Protein AF-H0I0G7-F1 (afdb_monomer_lite)

pLDDT: mean 84.74, std 13.71, range [46.34, 97.56]

Foldseek 3Di:
DPQDPVRHDPDDQPPDPVSVVVVVVVVVVPPFDAQEELVVVLVVVVVVCVVVVVDDPVCVVVVVVLSLLVSVQVLLVLQQDWDDDPPPWIWRWHWDADQQFGIFIWTWGWDDDPPDDTDIDIGTHYGDGDGNPQAADPQAVVPPDCNPFRWHQDPSSHIYTD

Secondary structure (DSSP, 8-state):
-PBPTTS-BPPP---SHHHHHHHHHHHHHS----SEEHHHHHHHHHHHHHHTTSS-GGGHHHHHHTHHHHHHHHHHHHTT-EEEETTTEEEEEEEEEETTTEEEEEEEEEEE-TTS-EEEEEEEEEEE-S-HHHHB-HHHHHH---TT--EEE-TTSSEEE-

Structure (mmCIF, N/CA/C/O backbone):
data_AF-H0I0G7-F1
#
_entry.id   AF-H0I0G7-F1
#
loop_
_atom_site.group_PDB
_atom_site.id
_atom_site.type_symbol
_atom_site.label_atom_id
_atom_site.label_alt_id
_atom_site.label_comp_id
_atom_site.label_asym_id
_atom_site.label_entity_id
_atom_site.label_seq_id
_atom_site.pdbx_PDB_ins_code
_atom_site.Cartn_x
_atom_site.Cartn_y
_atom_site.Cartn_z
_atom_site.occupancy
_atom_site.B_iso_or_equiv
_atom_site.auth_seq_id
_atom_site.auth_comp_id
_atom_site.auth_asym_id
_atom_site.auth_atom_id
_atom_site.pdbx_PDB_model_num
ATOM 1 N N . MET A 1 1 ? 9.176 -23.098 -31.155 1.00 55.53 1 MET A N 1
ATOM 2 C CA . MET A 1 1 ? 8.804 -23.020 -29.728 1.00 55.53 1 MET A CA 1
ATOM 3 C C . MET A 1 1 ? 9.428 -24.201 -29.016 1.00 55.53 1 MET A C 1
ATOM 5 O O . MET A 1 1 ? 9.084 -25.333 -29.332 1.00 55.53 1 MET A O 1
ATOM 9 N N . SER A 1 2 ? 10.386 -23.958 -28.130 1.00 67.94 2 SER A N 1
ATOM 10 C CA . SER A 1 2 ? 10.925 -24.985 -27.234 1.00 67.94 2 SER A CA 1
ATOM 11 C C . SER A 1 2 ? 10.094 -25.018 -25.954 1.00 67.94 2 SER A C 1
ATOM 13 O O . SER A 1 2 ? 9.568 -23.995 -25.519 1.00 67.94 2 SER A O 1
ATOM 15 N N . ARG A 1 3 ? 9.921 -26.201 -25.368 1.00 65.62 3 ARG A N 1
ATOM 16 C CA . ARG A 1 3 ? 9.237 -26.358 -24.083 1.00 65.62 3 ARG A CA 1
ATOM 17 C C . ARG A 1 3 ? 10.289 -26.333 -22.978 1.00 65.62 3 ARG A C 1
ATOM 19 O O . ARG A 1 3 ? 11.279 -27.056 -23.061 1.00 65.62 3 ARG A O 1
ATOM 26 N N . ASN A 1 4 ? 10.089 -25.479 -21.987 1.00 62.97 4 ASN A N 1
ATOM 27 C CA . ASN A 1 4 ? 10.939 -25.372 -20.812 1.00 62.97 4 ASN A CA 1
ATOM 28 C C . ASN A 1 4 ? 10.705 -26.571 -19.876 1.00 62.97 4 ASN A C 1
ATOM 30 O O . ASN A 1 4 ? 9.687 -27.264 -19.964 1.00 62.97 4 ASN A O 1
ATOM 34 N N . GLN A 1 5 ? 11.649 -26.818 -18.963 1.00 63.78 5 GLN A N 1
ATOM 35 C CA . GLN A 1 5 ? 11.576 -27.936 -18.007 1.00 63.78 5 GLN A CA 1
ATOM 36 C C . GLN A 1 5 ? 10.422 -27.807 -17.000 1.00 63.78 5 GLN A C 1
ATOM 38 O O . GLN A 1 5 ? 9.945 -28.812 -16.486 1.00 63.78 5 GLN A O 1
ATOM 43 N N . ASP A 1 6 ? 9.946 -26.589 -16.750 1.00 66.38 6 ASP A N 1
ATOM 44 C CA . ASP A 1 6 ? 8.787 -26.294 -15.898 1.00 66.38 6 ASP A CA 1
ATOM 45 C C . ASP A 1 6 ? 7.438 -26.450 -16.630 1.00 66.38 6 ASP A C 1
ATOM 47 O O . ASP A 1 6 ? 6.381 -26.163 -16.073 1.00 66.38 6 ASP A O 1
ATOM 51 N N . GLY A 1 7 ? 7.457 -26.909 -17.886 1.00 63.91 7 GLY A N 1
ATOM 52 C CA . GLY A 1 7 ? 6.266 -27.105 -18.705 1.00 63.91 7 GLY A CA 1
ATOM 53 C C . GLY A 1 7 ? 5.777 -25.849 -19.427 1.00 63.91 7 GLY A C 1
ATOM 54 O O . GLY A 1 7 ? 4.858 -25.978 -20.240 1.00 63.91 7 GLY A O 1
ATOM 55 N N . THR A 1 8 ? 6.398 -24.687 -19.195 1.00 66.62 8 THR A N 1
ATOM 56 C CA . THR A 1 8 ? 6.148 -23.457 -19.962 1.00 66.62 8 THR A CA 1
ATOM 57 C C . THR A 1 8 ? 6.797 -23.533 -21.348 1.00 66.62 8 THR A C 1
ATOM 59 O O . THR A 1 8 ? 7.538 -24.469 -21.655 1.00 66.62 8 THR A O 1
ATOM 62 N N . TYR A 1 9 ? 6.513 -22.573 -22.227 1.00 64.94 9 TYR A N 1
ATOM 63 C CA . TYR A 1 9 ? 7.140 -22.493 -23.547 1.00 64.94 9 TYR A CA 1
ATOM 64 C C . TYR A 1 9 ? 8.082 -21.299 -23.590 1.00 64.94 9 TYR A C 1
ATOM 66 O O . TYR A 1 9 ? 7.736 -20.208 -23.145 1.00 64.94 9 TYR A O 1
ATOM 74 N N . THR A 1 10 ? 9.271 -21.493 -24.153 1.00 60.19 10 THR A N 1
ATOM 75 C CA . THR A 1 10 ? 10.135 -20.373 -24.511 1.00 60.19 10 THR A CA 1
ATOM 76 C C . THR A 1 10 ? 9.446 -19.609 -25.635 1.00 60.19 10 THR A C 1
ATOM 78 O O . THR A 1 10 ? 9.215 -20.161 -26.719 1.00 60.19 10 THR A O 1
ATOM 81 N N . LEU A 1 11 ? 9.097 -18.348 -25.359 1.00 58.00 11 LEU A N 1
ATOM 82 C CA . LEU A 1 11 ? 8.753 -17.383 -26.399 1.00 58.00 11 LEU A CA 1
ATOM 83 C C . LEU A 1 11 ? 9.898 -17.408 -27.416 1.00 58.00 11 LEU A C 1
ATOM 85 O O . LEU A 1 11 ? 11.070 -17.308 -27.048 1.00 58.00 11 LEU A O 1
ATOM 89 N N . GLY A 1 12 ? 9.566 -17.657 -28.686 1.00 59.50 12 GLY A N 1
ATOM 90 C CA . GLY A 1 12 ? 10.549 -17.495 -29.753 1.00 59.50 12 GLY A CA 1
ATOM 91 C C . GLY A 1 12 ? 11.061 -16.059 -29.717 1.00 59.50 12 GLY A C 1
ATOM 92 O O . GLY A 1 12 ? 10.311 -15.170 -29.322 1.00 59.50 12 GLY A O 1
ATOM 93 N N . SER A 1 13 ? 12.321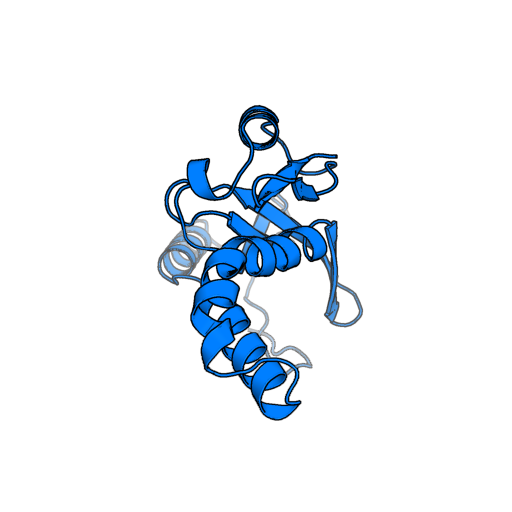 -15.836 -30.095 1.00 59.59 13 SER A N 1
ATOM 94 C CA . SER A 1 13 ? 12.865 -14.481 -30.231 1.00 59.59 13 SER A CA 1
ATOM 95 C C . SER A 1 13 ? 11.861 -13.616 -30.994 1.00 59.59 13 SER A C 1
ATOM 97 O O . SER A 1 13 ? 11.530 -13.975 -32.129 1.00 59.59 13 SER A O 1
ATOM 99 N N . PHE A 1 14 ? 11.361 -12.540 -30.375 1.00 58.19 14 PHE A N 1
ATOM 100 C CA . PHE A 1 14 ? 10.529 -11.544 -31.044 1.00 58.19 14 PHE A CA 1
ATOM 101 C C . PHE A 1 14 ? 11.337 -11.031 -32.236 1.00 58.19 14 PHE A C 1
ATOM 103 O O . PHE A 1 14 ? 12.342 -10.345 -32.087 1.00 58.19 14 PHE A O 1
ATOM 110 N N . SER A 1 15 ? 11.011 -11.532 -33.425 1.00 57.75 15 SER A N 1
ATOM 111 C CA . SER A 1 15 ? 11.870 -11.353 -34.601 1.00 57.75 15 SER A CA 1
ATOM 112 C C . SER A 1 15 ? 11.521 -10.090 -35.381 1.00 57.75 15 SER A C 1
ATOM 114 O O . SER A 1 15 ? 12.268 -9.695 -36.274 1.00 57.75 15 SER A O 1
ATOM 116 N N . SER A 1 16 ? 10.399 -9.446 -35.043 1.00 66.44 16 SER A N 1
ATOM 117 C CA . SER A 1 16 ? 9.925 -8.232 -35.692 1.00 66.44 16 SER A CA 1
ATOM 118 C C . SER A 1 16 ? 9.417 -7.210 -34.671 1.00 66.44 16 SER A C 1
ATOM 120 O O . SER A 1 16 ? 8.756 -7.573 -33.702 1.00 66.44 16 SER A O 1
ATOM 122 N N . GLU A 1 17 ? 9.645 -5.918 -34.936 1.00 70.69 17 GLU A N 1
ATOM 123 C CA . GLU A 1 17 ? 9.074 -4.786 -34.168 1.00 70.69 17 GLU A CA 1
ATOM 124 C C . GLU A 1 17 ? 7.531 -4.858 -34.084 1.00 70.69 17 GLU A C 1
ATOM 126 O O . GLU A 1 17 ? 6.884 -4.299 -33.196 1.00 70.69 17 GLU A O 1
ATOM 131 N N . LYS A 1 18 ? 6.911 -5.593 -35.014 1.00 74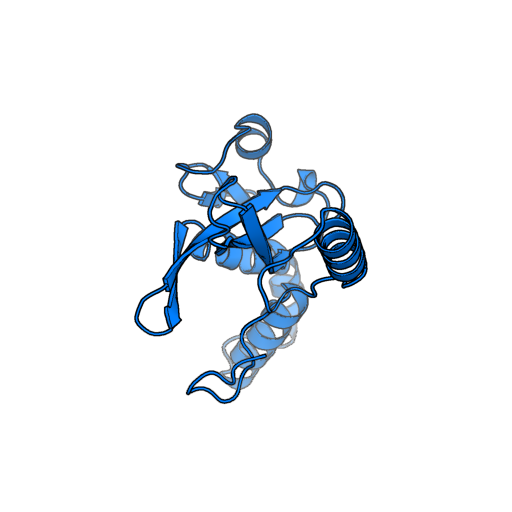.75 18 LYS A N 1
ATOM 132 C CA . LYS A 1 18 ? 5.476 -5.865 -35.023 1.00 74.75 18 LYS A CA 1
ATOM 133 C C . LYS A 1 18 ? 5.059 -6.842 -33.917 1.00 74.75 18 LYS A C 1
ATOM 135 O O . LYS A 1 18 ? 3.983 -6.676 -33.357 1.00 74.75 18 LYS A O 1
ATOM 140 N N . ASP A 1 19 ? 5.888 -7.827 -33.587 1.00 69.31 19 ASP A N 1
ATOM 141 C CA . ASP A 1 19 ? 5.592 -8.775 -32.509 1.00 69.31 19 ASP A CA 1
ATOM 142 C C . ASP A 1 19 ? 5.749 -8.111 -31.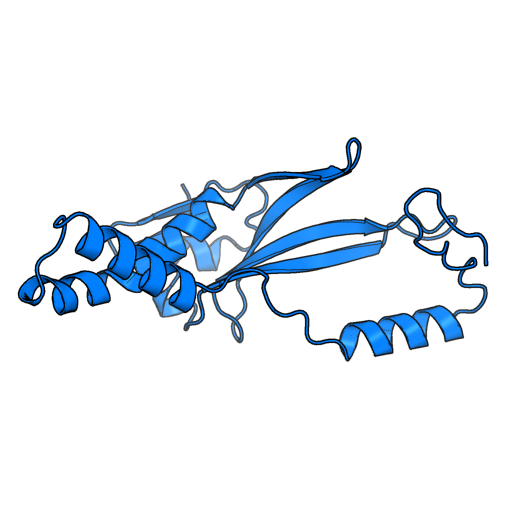135 1.00 69.31 19 ASP A C 1
ATOM 144 O O . ASP A 1 19 ? 4.896 -8.312 -30.275 1.00 69.31 19 ASP A O 1
ATOM 148 N N . GLU A 1 20 ? 6.771 -7.261 -30.962 1.00 68.81 20 GLU A N 1
ATOM 149 C CA . GLU A 1 20 ? 6.945 -6.429 -29.759 1.00 68.81 20 GLU A CA 1
ATOM 150 C C . GLU A 1 20 ? 5.734 -5.512 -29.546 1.00 68.81 20 GLU A C 1
ATOM 152 O O . GLU A 1 20 ? 5.125 -5.538 -28.483 1.00 68.81 20 GLU A O 1
ATOM 157 N N . SER A 1 21 ? 5.301 -4.776 -30.577 1.00 70.19 21 SER A N 1
ATOM 158 C CA . SER A 1 21 ? 4.141 -3.875 -30.460 1.00 70.19 21 SER A CA 1
ATOM 159 C C . SER A 1 21 ? 2.814 -4.598 -30.206 1.00 70.19 21 SER A C 1
ATOM 161 O O . SER A 1 21 ? 1.959 -4.077 -29.489 1.00 70.19 21 SER A O 1
ATOM 163 N N . ILE A 1 22 ? 2.624 -5.806 -30.750 1.00 75.81 22 ILE A N 1
ATOM 164 C CA . ILE A 1 22 ? 1.463 -6.645 -30.420 1.00 75.81 22 ILE A CA 1
ATOM 165 C C . ILE A 1 22 ? 1.551 -7.125 -28.972 1.00 75.81 22 ILE A C 1
ATOM 167 O O . ILE A 1 22 ? 0.532 -7.144 -28.285 1.00 75.81 22 ILE A O 1
ATOM 171 N N . PHE A 1 23 ? 2.734 -7.512 -28.498 1.00 69.88 23 PHE A N 1
ATOM 172 C CA . PHE A 1 23 ? 2.917 -7.961 -27.123 1.00 69.88 23 PHE A CA 1
ATOM 173 C C . PHE A 1 23 ? 2.698 -6.813 -26.135 1.00 69.88 23 PHE A C 1
ATOM 175 O O . PHE A 1 23 ? 1.908 -6.975 -25.212 1.00 69.88 23 PHE A O 1
ATOM 182 N N . ASP A 1 24 ? 3.270 -5.635 -26.389 1.00 67.00 24 ASP A N 1
ATOM 183 C CA . ASP A 1 24 ? 3.016 -4.412 -25.624 1.00 67.00 24 ASP A CA 1
ATOM 184 C C . ASP A 1 24 ? 1.527 -4.064 -25.614 1.00 67.00 24 ASP A C 1
ATOM 186 O O . ASP A 1 24 ? 0.966 -3.771 -24.559 1.00 67.00 24 ASP A O 1
ATOM 190 N N . TYR A 1 25 ? 0.850 -4.164 -26.764 1.00 72.12 25 TYR A N 1
ATOM 191 C CA . TYR A 1 25 ? -0.593 -3.956 -26.837 1.00 72.12 25 TYR A CA 1
ATOM 192 C C . TYR A 1 25 ? -1.359 -4.975 -25.988 1.00 72.12 25 TYR A C 1
ATOM 194 O O . TYR A 1 25 ? -2.191 -4.582 -25.174 1.00 72.12 25 TYR A O 1
ATOM 202 N N . LEU A 1 26 ? -1.068 -6.271 -26.125 1.00 70.44 26 LEU A N 1
ATOM 203 C CA . LEU A 1 26 ? -1.728 -7.326 -25.355 1.00 70.44 26 LEU A CA 1
ATOM 204 C C . LEU A 1 26 ? -1.501 -7.142 -23.856 1.00 70.44 26 LEU A C 1
ATOM 206 O O . LEU A 1 26 ? -2.450 -7.232 -23.088 1.00 70.44 26 LEU A O 1
ATOM 210 N N . VAL A 1 27 ? -0.275 -6.837 -23.444 1.00 66.19 27 VAL A N 1
ATOM 211 C CA . VAL A 1 27 ? 0.097 -6.600 -22.044 1.00 66.19 27 VAL A CA 1
ATOM 212 C C . VAL A 1 27 ? -0.564 -5.339 -21.511 1.00 66.19 27 VAL A C 1
ATOM 214 O O . VAL A 1 27 ? -1.064 -5.361 -20.396 1.00 66.19 27 VAL A O 1
ATOM 217 N N . SER A 1 28 ? -0.643 -4.273 -22.310 1.00 60.78 28 SER A N 1
ATOM 218 C CA . SER A 1 28 ? -1.377 -3.056 -21.943 1.00 60.78 28 SER A CA 1
ATOM 219 C C . SER A 1 28 ? -2.893 -3.279 -21.863 1.00 60.78 28 SER A C 1
ATOM 221 O O . SER A 1 28 ? -3.581 -2.589 -21.114 1.00 60.78 28 SER A O 1
ATOM 223 N N . ALA A 1 29 ? -3.416 -4.251 -22.618 1.00 62.56 29 ALA A N 1
ATOM 224 C CA . ALA A 1 29 ? -4.820 -4.648 -22.596 1.00 62.56 29 ALA A CA 1
ATOM 225 C C . ALA A 1 29 ? -5.138 -5.622 -21.448 1.00 62.56 29 ALA A C 1
ATOM 227 O O . ALA A 1 29 ? -6.285 -5.691 -20.997 1.00 62.56 29 ALA A O 1
ATOM 228 N N . PHE A 1 30 ? -4.145 -6.363 -20.946 1.00 64.38 30 PHE A N 1
ATOM 229 C CA . PHE A 1 30 ? -4.260 -7.066 -19.678 1.00 64.38 30 PHE A CA 1
ATOM 230 C C . PHE A 1 30 ? -4.223 -6.032 -18.561 1.00 64.38 30 PHE A C 1
ATOM 232 O O . PHE A 1 30 ? -3.211 -5.389 -18.340 1.00 64.38 30 PHE A O 1
ATOM 239 N N . ILE A 1 31 ? -5.325 -5.882 -17.830 1.00 59.84 31 ILE A N 1
ATOM 240 C CA . ILE A 1 31 ? -5.337 -5.093 -16.598 1.00 59.84 31 ILE A CA 1
ATOM 241 C C . ILE A 1 31 ? -4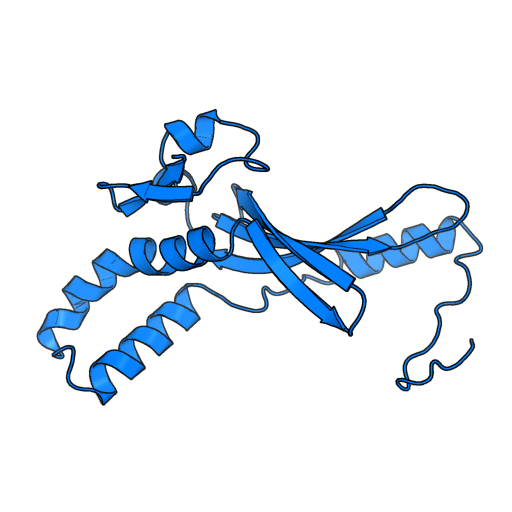.708 -5.984 -15.523 1.00 59.84 31 ILE A C 1
ATOM 243 O O . ILE A 1 31 ? -5.379 -6.926 -15.076 1.00 59.84 31 ILE A O 1
ATOM 247 N N . PRO A 1 32 ? -3.438 -5.771 -15.125 1.00 65.25 32 PRO A N 1
ATOM 248 C CA . PRO A 1 32 ? -2.867 -6.555 -14.051 1.00 65.25 32 PRO A CA 1
ATOM 249 C C . PRO A 1 32 ? -3.663 -6.244 -12.784 1.00 65.25 32 PRO A C 1
ATOM 251 O O . PRO A 1 32 ? -3.700 -5.113 -12.308 1.00 65.25 32 PRO A O 1
ATOM 254 N N . ARG A 1 33 ? -4.355 -7.250 -12.250 1.00 75.25 33 ARG A N 1
ATOM 255 C CA . ARG A 1 33 ? -4.975 -7.127 -10.933 1.00 75.25 33 ARG A CA 1
ATOM 256 C C . ARG A 1 33 ? -3.887 -7.296 -9.889 1.00 75.25 33 ARG A C 1
ATOM 258 O O . ARG A 1 33 ? -3.121 -8.257 -9.965 1.00 75.25 33 ARG A O 1
ATOM 265 N N . SER A 1 34 ? -3.852 -6.393 -8.918 1.00 81.56 34 SER A N 1
ATOM 266 C CA . SER A 1 34 ? -3.004 -6.536 -7.740 1.00 81.56 34 SER A CA 1
ATOM 267 C C . SER A 1 34 ? -3.220 -7.910 -7.109 1.00 81.56 34 SER A C 1
ATOM 269 O O . SER A 1 34 ? -4.359 -8.364 -6.974 1.00 81.56 34 SER A O 1
ATOM 271 N N . ALA A 1 35 ? -2.131 -8.577 -6.726 1.00 83.06 35 ALA A N 1
ATOM 272 C CA . ALA A 1 35 ? -2.219 -9.876 -6.057 1.00 83.06 35 ALA A CA 1
ATOM 273 C C . ALA A 1 35 ? -2.969 -9.773 -4.717 1.00 83.06 35 ALA A C 1
ATOM 275 O O . ALA A 1 35 ? -3.681 -10.698 -4.326 1.00 83.06 35 ALA A O 1
ATOM 276 N N . PHE A 1 36 ? -2.824 -8.631 -4.045 1.00 89.75 36 PHE A N 1
ATOM 277 C CA . PHE A 1 36 ? -3.464 -8.310 -2.781 1.00 89.75 36 PHE A CA 1
ATOM 278 C C . PHE A 1 36 ? -4.092 -6.917 -2.829 1.00 89.75 36 PHE A C 1
ATOM 280 O O . PHE A 1 36 ? -3.618 -6.018 -3.525 1.00 89.75 36 PHE A O 1
ATOM 287 N N . ASP A 1 37 ? -5.142 -6.737 -2.042 1.00 92.44 37 ASP A N 1
A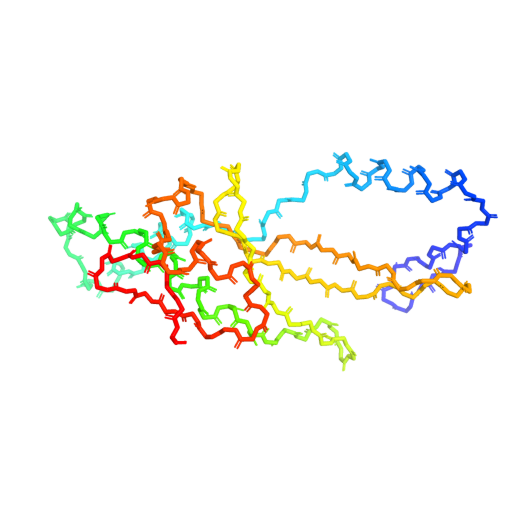TOM 288 C CA . ASP A 1 37 ? -5.894 -5.494 -1.941 1.00 92.44 37 ASP A CA 1
ATOM 289 C C . ASP A 1 37 ? -6.079 -5.112 -0.466 1.00 92.44 37 ASP A C 1
ATOM 291 O O . ASP A 1 37 ? -6.270 -5.982 0.393 1.00 92.44 37 ASP A O 1
ATOM 295 N N . GLY A 1 38 ? -5.973 -3.814 -0.170 1.00 94.00 38 GLY A N 1
ATOM 296 C CA . GLY A 1 38 ? -6.050 -3.287 1.188 1.00 94.00 38 GLY A CA 1
ATOM 297 C C . GLY A 1 38 ? -7.398 -3.530 1.867 1.00 94.00 38 GLY A C 1
ATOM 298 O O . GLY A 1 38 ? -7.417 -3.842 3.060 1.00 94.00 38 GLY A O 1
ATOM 299 N N . ASP A 1 39 ? -8.517 -3.461 1.136 1.00 94.00 39 ASP A N 1
ATOM 300 C CA . ASP A 1 39 ? -9.831 -3.778 1.706 1.00 94.00 39 ASP A CA 1
ATOM 301 C C . ASP A 1 39 ? -9.894 -5.229 2.129 1.00 94.00 39 ASP A C 1
ATOM 303 O O . ASP A 1 39 ? -10.239 -5.534 3.275 1.00 94.00 39 ASP A O 1
ATOM 307 N N . LYS A 1 40 ? -9.486 -6.124 1.226 1.00 94.69 40 LYS A N 1
ATOM 308 C CA . LYS A 1 40 ? -9.531 -7.552 1.515 1.00 94.69 40 LYS A CA 1
ATOM 309 C C . LYS A 1 40 ? -8.642 -7.918 2.706 1.00 94.69 40 LYS A C 1
ATOM 311 O O . LYS A 1 40 ? -9.054 -8.689 3.573 1.00 94.69 40 LYS A O 1
ATOM 316 N N . LEU A 1 41 ? -7.451 -7.324 2.783 1.00 95.44 41 LEU A N 1
ATOM 317 C CA . LEU A 1 41 ? -6.541 -7.509 3.911 1.00 95.44 41 LEU A CA 1
ATOM 318 C C . LEU A 1 41 ? -7.162 -7.031 5.228 1.00 95.44 41 LEU A C 1
ATOM 320 O O . LEU A 1 41 ? -7.073 -7.731 6.237 1.00 95.44 41 LEU A O 1
ATOM 324 N N . PHE A 1 42 ? -7.799 -5.858 5.237 1.00 96.69 42 PHE A N 1
ATOM 325 C CA . PHE A 1 42 ? -8.438 -5.323 6.437 1.00 96.69 42 PHE A CA 1
ATOM 326 C C . PHE A 1 42 ? -9.634 -6.176 6.886 1.00 96.69 42 PHE A C 1
ATOM 328 O O . PHE A 1 42 ? -9.801 -6.425 8.083 1.00 96.69 42 PHE A O 1
ATOM 335 N N . GLU A 1 43 ? -10.444 -6.666 5.947 1.00 95.88 43 GLU A N 1
ATOM 336 C CA . GLU A 1 43 ? -11.528 -7.608 6.237 1.00 95.88 43 GLU A CA 1
ATOM 337 C C . GLU A 1 43 ? -11.002 -8.881 6.906 1.00 95.88 43 GLU A C 1
ATOM 339 O O . GLU A 1 43 ? -11.500 -9.274 7.967 1.00 95.88 43 GLU A O 1
ATOM 344 N N . ASP A 1 44 ? -9.969 -9.496 6.327 1.00 96.06 44 ASP A N 1
ATOM 345 C CA . ASP A 1 44 ? -9.366 -10.721 6.852 1.00 96.06 44 ASP A CA 1
ATOM 346 C C . ASP A 1 44 ? -8.730 -10.476 8.230 1.00 96.06 44 ASP A C 1
ATOM 348 O O . ASP A 1 44 ? -8.906 -11.275 9.155 1.00 96.06 44 ASP A O 1
ATOM 352 N N . PHE A 1 45 ? -8.083 -9.323 8.420 1.00 96.00 45 PHE A N 1
ATOM 353 C CA . PHE A 1 45 ? -7.568 -8.889 9.717 1.00 96.00 45 PHE A CA 1
ATOM 354 C C . PHE A 1 45 ? -8.682 -8.789 10.771 1.00 96.00 45 PHE A C 1
ATOM 356 O O . PHE A 1 45 ? -8.558 -9.339 11.869 1.00 96.00 45 PHE A O 1
ATOM 363 N N . CYS A 1 46 ? -9.815 -8.170 10.428 1.00 96.12 46 CYS A N 1
ATOM 364 C CA . CYS A 1 46 ? -10.973 -8.075 11.317 1.00 96.12 46 CYS A CA 1
ATOM 365 C C . CYS A 1 46 ? -11.551 -9.452 11.672 1.00 96.12 46 CYS A C 1
ATOM 367 O O . CYS A 1 46 ? -11.938 -9.683 12.821 1.00 96.12 46 CYS A O 1
ATOM 369 N N . VAL A 1 47 ? -11.624 -10.373 10.704 1.00 95.75 47 VAL A N 1
ATOM 370 C CA . VAL A 1 47 ? -12.078 -11.754 10.933 1.00 95.75 47 VAL A CA 1
ATOM 371 C C . VAL A 1 47 ? -11.158 -12.460 11.926 1.00 95.75 47 VAL A C 1
ATOM 373 O O . VAL A 1 47 ? -11.644 -13.067 12.885 1.00 95.75 47 VAL A O 1
ATOM 376 N N . VAL A 1 48 ? -9.839 -12.331 11.758 1.00 96.81 48 VAL A N 1
ATOM 377 C CA . VAL A 1 48 ? -8.855 -12.929 12.669 1.00 96.81 48 VAL A CA 1
ATOM 378 C C . VAL A 1 48 ? -8.995 -12.360 14.081 1.00 96.81 48 VAL A C 1
ATOM 380 O O . VAL A 1 48 ? -9.094 -13.142 15.030 1.00 96.81 48 VAL A O 1
ATOM 383 N N . LEU A 1 49 ? -9.076 -11.035 14.243 1.00 96.75 49 LEU A N 1
ATOM 384 C CA . LEU A 1 49 ? -9.240 -10.412 15.562 1.00 96.75 49 LEU A CA 1
ATOM 385 C C . LEU A 1 49 ? -10.515 -10.883 16.273 1.00 96.75 49 LEU A C 1
ATOM 387 O O . LEU A 1 49 ? -10.467 -11.224 17.456 1.00 96.75 49 LEU A O 1
ATOM 391 N N . LYS A 1 50 ? -11.640 -10.970 15.549 1.00 95.06 50 LYS A N 1
ATOM 392 C CA . LYS A 1 50 ? -12.906 -11.487 16.093 1.00 95.06 50 LYS A CA 1
ATOM 393 C C . LYS A 1 50 ? -12.797 -12.952 16.499 1.00 95.06 50 LYS A C 1
ATOM 395 O O . LYS A 1 50 ? -13.233 -13.310 17.587 1.00 95.06 50 LYS A O 1
ATOM 400 N N . SER A 1 51 ? -12.193 -13.791 15.654 1.00 96.12 51 SER A N 1
ATOM 401 C CA . SER A 1 51 ? -12.039 -15.230 15.924 1.00 96.12 51 SER A CA 1
ATOM 402 C C . SER A 1 51 ? -11.196 -15.519 17.170 1.00 96.12 51 SER A C 1
ATOM 404 O O . SER A 1 51 ? -11.359 -16.558 17.804 1.00 96.12 51 SER A O 1
ATOM 406 N N . ARG A 1 52 ? -10.312 -14.582 17.533 1.00 97.00 52 ARG A N 1
ATOM 407 C CA . ARG A 1 52 ? -9.444 -14.657 18.712 1.00 97.00 52 ARG A CA 1
ATOM 408 C C . ARG A 1 52 ? -9.967 -13.858 19.906 1.00 97.00 52 ARG A C 1
ATOM 410 O O . ARG A 1 52 ? -9.246 -13.728 20.889 1.00 97.00 52 ARG A O 1
ATOM 417 N N . SER A 1 53 ? -11.181 -13.309 19.827 1.00 96.12 53 SER A N 1
ATOM 418 C CA . SER A 1 53 ? -11.773 -12.457 20.869 1.00 96.12 53 SER A CA 1
ATOM 419 C C . SER A 1 53 ? -10.899 -11.253 21.258 1.00 96.12 53 SER A C 1
ATOM 421 O O . SER A 1 53 ? -10.975 -10.774 22.386 1.00 96.12 53 SER A O 1
ATOM 423 N N . LEU A 1 54 ? -10.068 -10.764 20.329 1.00 96.81 54 LEU A N 1
ATOM 424 C CA . LEU A 1 54 ? -9.203 -9.593 20.527 1.00 96.81 54 LEU A CA 1
ATOM 425 C C . LEU A 1 54 ? -9.936 -8.274 20.269 1.00 96.81 54 LEU A C 1
ATOM 427 O O . LEU A 1 54 ? -9.425 -7.215 20.615 1.00 96.81 54 LEU A O 1
ATOM 431 N N . ILE A 1 55 ? -11.116 -8.342 19.652 1.00 96.12 55 ILE A N 1
ATOM 432 C CA . ILE A 1 55 ? -11.987 -7.195 19.425 1.00 96.12 55 ILE A CA 1
ATOM 433 C C . ILE A 1 55 ? -13.445 -7.579 19.666 1.00 96.12 55 ILE A C 1
ATOM 435 O O . ILE A 1 55 ? -13.899 -8.660 19.273 1.00 96.12 55 ILE A O 1
ATOM 439 N N . LYS A 1 56 ? -14.197 -6.681 20.298 1.00 94.31 56 LYS A N 1
ATOM 440 C CA . LYS A 1 56 ? -15.643 -6.797 20.486 1.00 94.31 56 LYS A CA 1
ATOM 441 C C . LYS A 1 56 ? -16.390 -6.192 19.306 1.00 94.31 56 LYS A C 1
ATOM 443 O O . LYS A 1 56 ? -15.892 -5.345 18.571 1.00 94.31 56 LYS A O 1
ATOM 448 N N . ARG A 1 57 ? -17.655 -6.586 19.148 1.00 91.75 57 ARG A N 1
ATOM 449 C CA . ARG A 1 57 ? -18.531 -6.040 18.100 1.00 91.75 57 ARG A CA 1
ATOM 450 C C . ARG A 1 57 ? -18.654 -4.513 18.171 1.00 91.75 57 ARG A C 1
ATOM 452 O O . ARG A 1 57 ? -18.697 -3.878 17.126 1.00 91.75 57 ARG A O 1
ATOM 459 N N . GLU A 1 58 ? -18.694 -3.957 19.377 1.00 95.12 58 GLU A N 1
ATOM 460 C CA . GLU A 1 58 ? -18.829 -2.516 19.639 1.00 95.12 58 GLU A CA 1
ATOM 461 C C . GLU A 1 58 ? -17.583 -1.714 19.229 1.00 95.12 58 GLU A C 1
ATOM 463 O O . GLU A 1 58 ? -17.686 -0.546 18.878 1.00 95.12 58 GLU A O 1
ATOM 468 N N . GLU A 1 59 ? -16.410 -2.347 19.202 1.00 94.06 59 GLU A N 1
ATOM 469 C CA . GLU A 1 59 ? -15.133 -1.702 18.866 1.00 94.06 59 GLU A CA 1
ATOM 470 C C . GLU A 1 59 ? -14.867 -1.683 17.352 1.00 94.06 59 GLU A C 1
ATOM 472 O O . GLU A 1 59 ? -13.907 -1.070 16.886 1.00 94.06 59 GLU A O 1
ATOM 477 N N . MET A 1 60 ? -15.721 -2.338 16.559 1.00 93.06 60 MET A N 1
ATOM 478 C CA . MET A 1 60 ? -15.530 -2.472 15.115 1.00 93.06 60 MET A CA 1
ATOM 479 C C . MET A 1 60 ? -15.555 -1.143 14.375 1.00 93.06 60 MET A C 1
ATOM 481 O O . MET A 1 60 ? -14.819 -0.983 13.404 1.00 93.06 60 MET A O 1
ATOM 485 N N . ASP A 1 61 ? -16.397 -0.205 14.799 1.00 94.44 61 ASP A N 1
ATOM 486 C CA . ASP A 1 61 ? -16.483 1.092 14.133 1.00 94.44 61 ASP A CA 1
ATOM 487 C C . ASP A 1 61 ? -15.250 1.947 14.430 1.00 94.44 61 ASP A C 1
ATOM 489 O O . ASP A 1 61 ? -14.729 2.587 13.520 1.00 94.44 61 ASP A O 1
ATOM 493 N N . THR A 1 62 ? -14.695 1.847 15.641 1.00 93.81 62 THR A N 1
ATOM 494 C CA . THR A 1 62 ? -13.385 2.421 15.970 1.00 93.81 62 THR A CA 1
ATOM 495 C C . THR A 1 62 ? -12.273 1.769 15.155 1.00 93.81 62 THR A C 1
ATOM 497 O O . THR A 1 62 ? -11.420 2.466 14.624 1.00 93.81 62 THR A O 1
ATOM 500 N N . LEU A 1 63 ? -12.281 0.444 14.982 1.00 94.50 63 LEU A N 1
ATOM 501 C CA . LEU A 1 63 ? -11.249 -0.223 14.184 1.00 94.50 63 LEU A CA 1
ATOM 502 C C . LEU A 1 63 ? -11.290 0.203 12.708 1.00 94.50 63 LEU A C 1
ATOM 504 O O . LEU A 1 63 ? -10.242 0.354 12.085 1.00 94.50 63 LEU A O 1
ATOM 508 N N . LYS A 1 64 ? -12.482 0.435 12.144 1.00 94.31 64 LYS A N 1
ATOM 509 C CA . LYS A 1 64 ? -12.626 0.919 10.760 1.00 94.31 64 LYS A CA 1
ATOM 510 C C . LYS A 1 64 ? -11.948 2.267 10.533 1.00 94.31 64 LYS A C 1
ATOM 512 O O . LYS A 1 64 ? -11.455 2.492 9.432 1.00 94.31 64 LYS A O 1
ATOM 517 N N . THR A 1 65 ? -11.878 3.144 11.537 1.00 93.69 65 THR A N 1
ATOM 518 C CA . THR A 1 65 ? -11.172 4.430 11.385 1.00 93.69 65 THR A CA 1
ATOM 519 C C . THR A 1 65 ? -9.661 4.241 11.227 1.00 93.69 65 THR A C 1
ATOM 521 O O . THR A 1 65 ? -9.002 5.077 10.615 1.00 93.69 65 THR A O 1
ATOM 524 N N . LEU A 1 66 ? -9.124 3.108 11.693 1.00 94.19 66 LEU A N 1
ATOM 525 C CA . LEU A 1 66 ? -7.720 2.721 11.555 1.00 94.19 66 LEU A CA 1
ATOM 526 C C . LEU A 1 66 ? -7.433 1.910 10.284 1.00 94.19 66 LEU A C 1
ATOM 528 O O . LEU A 1 66 ? -6.283 1.528 10.071 1.00 94.19 66 LEU A O 1
ATOM 532 N N . ARG A 1 67 ? -8.438 1.655 9.428 1.00 94.69 67 ARG A N 1
ATOM 533 C CA . ARG A 1 67 ? -8.276 0.877 8.186 1.00 94.69 67 ARG A CA 1
ATOM 534 C C . ARG A 1 67 ? -7.075 1.364 7.383 1.00 94.69 67 ARG A C 1
ATOM 536 O O . ARG A 1 67 ? -6.187 0.569 7.102 1.00 94.69 67 ARG A O 1
ATOM 543 N N . ASN A 1 68 ? -7.027 2.661 7.075 1.00 94.19 68 ASN A N 1
ATOM 544 C CA . ASN A 1 68 ? -5.968 3.227 6.241 1.00 94.19 68 ASN A CA 1
ATOM 545 C C . ASN A 1 68 ? -4.588 3.059 6.884 1.00 94.19 68 ASN A C 1
ATOM 547 O O . ASN A 1 68 ? -3.660 2.642 6.200 1.00 94.19 68 ASN A O 1
ATOM 551 N N . ALA A 1 69 ? -4.459 3.303 8.192 1.00 95.50 69 ALA A N 1
ATOM 552 C CA . ALA A 1 69 ? -3.198 3.117 8.908 1.00 95.50 69 ALA A CA 1
ATOM 553 C C . ALA A 1 69 ? -2.697 1.671 8.790 1.00 95.50 69 ALA A C 1
ATOM 555 O O . ALA A 1 69 ? -1.540 1.435 8.453 1.00 95.50 69 ALA A O 1
ATOM 556 N N . ILE A 1 70 ? -3.588 0.698 9.007 1.00 96.50 70 ILE A N 1
ATOM 557 C CA . ILE A 1 70 ? -3.267 -0.732 8.934 1.00 96.50 70 ILE A CA 1
ATOM 558 C C . ILE A 1 70 ? -2.869 -1.121 7.508 1.00 96.50 70 ILE A C 1
ATOM 560 O O . ILE A 1 70 ? -1.839 -1.763 7.304 1.00 96.50 70 ILE A O 1
ATOM 564 N N . THR A 1 71 ? -3.652 -0.718 6.505 1.00 97.12 71 THR A N 1
ATOM 565 C CA . THR A 1 71 ? -3.379 -1.078 5.109 1.00 97.12 71 THR A CA 1
ATOM 566 C C . THR A 1 71 ? -2.112 -0.416 4.582 1.00 97.12 71 THR A C 1
ATOM 568 O O . THR A 1 71 ? -1.356 -1.053 3.851 1.00 97.12 71 THR A O 1
ATOM 571 N N . LEU A 1 72 ? -1.850 0.838 4.961 1.00 97.56 72 LEU A N 1
ATOM 572 C CA . LEU A 1 72 ? -0.632 1.557 4.585 1.00 97.56 72 LEU A CA 1
ATOM 573 C C . LEU A 1 72 ? 0.594 0.993 5.303 1.00 97.56 72 LEU A C 1
ATOM 575 O O . LEU A 1 72 ? 1.665 0.948 4.706 1.00 97.56 72 LEU A O 1
ATOM 579 N N . HIS A 1 73 ? 0.452 0.515 6.543 1.00 97.38 73 HIS A N 1
ATOM 580 C CA . HIS A 1 73 ? 1.553 -0.115 7.271 1.00 97.38 73 HIS A CA 1
ATOM 581 C C . HIS A 1 73 ? 2.085 -1.343 6.524 1.00 97.38 73 HIS A C 1
ATOM 583 O O . HIS A 1 73 ? 3.293 -1.547 6.433 1.00 97.38 73 HIS A O 1
ATOM 589 N N . VAL A 1 74 ? 1.193 -2.120 5.905 1.00 96.88 74 VAL A N 1
ATOM 590 C CA . VAL A 1 74 ? 1.588 -3.234 5.034 1.00 96.88 74 VAL A CA 1
ATOM 591 C C . VAL A 1 74 ? 2.368 -2.733 3.818 1.00 96.88 74 VAL A C 1
ATOM 593 O O . VAL A 1 74 ? 3.413 -3.297 3.504 1.00 96.88 74 VAL A O 1
ATOM 596 N N . ALA A 1 75 ? 1.925 -1.653 3.164 1.00 96.81 75 ALA A N 1
ATOM 597 C CA . ALA A 1 75 ? 2.662 -1.068 2.041 1.00 96.81 75 ALA A CA 1
ATOM 598 C C . ALA A 1 75 ? 4.058 -0.570 2.460 1.00 96.81 75 ALA A C 1
ATOM 600 O O . ALA A 1 75 ? 5.023 -0.785 1.728 1.00 96.81 75 ALA A O 1
ATOM 601 N N . ALA A 1 76 ? 4.174 0.030 3.649 1.00 97.12 76 ALA A N 1
ATOM 602 C CA . ALA A 1 76 ? 5.443 0.458 4.231 1.00 97.12 76 ALA A CA 1
ATOM 603 C C . ALA A 1 76 ? 6.390 -0.728 4.480 1.00 97.12 76 ALA A C 1
ATOM 605 O O . ALA A 1 76 ? 7.541 -0.678 4.066 1.00 97.12 76 ALA A O 1
ATOM 606 N N . ILE A 1 77 ? 5.896 -1.829 5.062 1.00 96.38 77 ILE A N 1
ATOM 607 C CA . ILE A 1 77 ? 6.687 -3.059 5.262 1.00 96.38 77 ILE A CA 1
ATOM 608 C C . ILE A 1 77 ? 7.119 -3.668 3.923 1.00 96.38 77 ILE A C 1
ATOM 610 O O . ILE A 1 77 ? 8.250 -4.131 3.771 1.00 96.38 77 ILE A O 1
ATOM 614 N N . MET A 1 78 ? 6.217 -3.707 2.941 1.00 96.00 78 MET A N 1
ATOM 615 C CA . MET A 1 78 ? 6.533 -4.264 1.628 1.00 96.00 78 MET A CA 1
ATOM 616 C C . MET A 1 78 ? 7.531 -3.391 0.863 1.00 96.00 78 MET A C 1
ATOM 618 O O . MET A 1 78 ? 8.255 -3.914 0.020 1.00 96.00 78 MET A O 1
ATOM 622 N N . HIS A 1 79 ? 7.609 -2.089 1.140 1.00 96.00 79 HIS A N 1
ATOM 623 C CA . HIS A 1 79 ? 8.625 -1.228 0.554 1.00 96.00 79 HIS A CA 1
ATOM 624 C C . HIS A 1 79 ? 10.027 -1.735 0.905 1.00 96.00 79 HIS A C 1
ATOM 626 O O . HIS A 1 79 ? 10.327 -2.029 2.056 1.00 96.00 79 HIS A O 1
ATOM 632 N N . ASN A 1 80 ? 10.889 -1.868 -0.101 1.00 94.88 80 ASN A N 1
ATOM 633 C CA . ASN A 1 80 ? 12.270 -2.347 0.029 1.00 94.88 80 ASN A CA 1
ATOM 634 C C . ASN A 1 80 ? 12.395 -3.819 0.454 1.00 94.88 80 ASN A C 1
ATOM 636 O O . ASN A 1 80 ? 13.509 -4.344 0.503 1.00 94.88 80 ASN A O 1
ATOM 640 N N . SER A 1 81 ? 11.277 -4.521 0.667 1.00 94.94 81 SER A N 1
ATOM 641 C CA . SER A 1 81 ? 11.275 -5.967 0.854 1.00 94.94 81 SER A CA 1
ATOM 642 C C . SER A 1 81 ? 11.744 -6.674 -0.414 1.00 94.94 81 SER A C 1
ATOM 644 O O . SER A 1 81 ? 11.422 -6.285 -1.540 1.00 94.94 81 SER A O 1
ATOM 646 N N . VAL A 1 82 ? 12.500 -7.750 -0.226 1.00 92.56 82 VAL A N 1
ATOM 647 C CA . VAL A 1 82 ? 13.028 -8.571 -1.314 1.00 92.56 82 VAL A CA 1
ATOM 648 C C . VAL A 1 82 ? 12.249 -9.876 -1.375 1.00 92.56 82 VAL A C 1
ATOM 650 O O . VAL A 1 82 ? 12.248 -10.649 -0.418 1.00 92.56 82 VAL A O 1
ATOM 653 N N . ILE A 1 83 ? 11.610 -10.138 -2.512 1.00 90.62 83 ILE A N 1
ATOM 654 C CA . ILE A 1 83 ? 10.959 -11.417 -2.796 1.00 90.62 83 ILE A CA 1
ATOM 655 C C . ILE A 1 83 ? 11.824 -12.247 -3.744 1.00 90.62 83 ILE A C 1
ATOM 657 O O . ILE A 1 83 ? 12.472 -11.720 -4.648 1.00 90.62 83 ILE A O 1
ATOM 661 N N . ILE A 1 84 ? 11.827 -13.563 -3.543 1.00 86.88 84 ILE A N 1
ATOM 662 C CA . ILE A 1 84 ? 12.574 -14.506 -4.377 1.00 86.88 84 ILE A CA 1
ATOM 663 C C . ILE A 1 84 ? 11.572 -15.242 -5.265 1.00 86.88 84 ILE A C 1
ATOM 665 O O . ILE A 1 84 ? 10.811 -16.086 -4.791 1.00 86.88 84 ILE A O 1
ATOM 669 N N . VAL A 1 85 ? 11.566 -14.912 -6.556 1.00 81.19 85 VAL A N 1
ATOM 670 C CA . VAL A 1 85 ? 10.715 -15.540 -7.571 1.00 81.19 85 VAL A CA 1
ATOM 671 C C . VAL A 1 85 ? 11.547 -16.592 -8.293 1.00 81.19 85 VAL A C 1
ATOM 673 O O . VAL A 1 85 ? 12.319 -16.291 -9.196 1.00 81.19 85 VAL A O 1
ATOM 676 N N . ASN A 1 86 ? 11.409 -17.852 -7.880 1.00 76.12 86 ASN A N 1
ATOM 677 C CA . ASN A 1 86 ? 12.295 -18.956 -8.270 1.00 76.12 86 ASN A CA 1
ATOM 678 C C . ASN A 1 86 ? 13.743 -18.755 -7.773 1.00 76.12 86 ASN A C 1
ATOM 680 O O . ASN A 1 86 ? 14.173 -17.649 -7.468 1.00 76.12 86 ASN A O 1
ATOM 684 N N . LYS A 1 87 ? 14.524 -19.842 -7.678 1.00 76.31 87 LYS A N 1
ATOM 685 C CA . LYS A 1 87 ? 15.828 -19.911 -6.969 1.00 76.31 87 LYS A CA 1
ATOM 686 C C . LYS A 1 87 ? 16.892 -18.865 -7.365 1.00 76.31 87 LYS A C 1
ATOM 688 O O . LYS A 1 87 ? 17.934 -18.808 -6.719 1.00 76.31 87 LYS A O 1
ATOM 693 N N . HIS A 1 88 ? 16.666 -18.071 -8.411 1.00 73.31 88 HIS A N 1
ATOM 694 C CA . HIS A 1 88 ? 17.661 -17.173 -8.994 1.00 73.31 88 HIS A CA 1
ATOM 695 C C . HIS A 1 88 ? 17.159 -15.759 -9.317 1.00 73.31 88 HIS A C 1
ATOM 697 O O . HIS A 1 88 ? 17.982 -14.943 -9.727 1.00 73.31 88 HIS A O 1
ATOM 703 N N . VAL A 1 89 ? 15.868 -15.437 -9.147 1.00 81.38 89 VAL A N 1
ATOM 704 C CA . VAL A 1 89 ? 15.373 -14.072 -9.403 1.00 81.38 89 VAL A CA 1
ATOM 705 C C . VAL A 1 89 ? 14.963 -13.426 -8.091 1.00 81.38 89 VAL A C 1
ATOM 707 O O . VAL A 1 89 ? 14.037 -13.866 -7.418 1.00 81.38 89 VAL A O 1
ATOM 710 N N . SER A 1 90 ? 15.687 -12.373 -7.738 1.00 87.06 90 SER A N 1
ATOM 711 C CA . SER A 1 90 ? 15.395 -11.512 -6.601 1.00 87.06 90 SER A CA 1
ATOM 712 C C . SER A 1 90 ? 14.730 -10.242 -7.120 1.00 87.06 90 SER A C 1
ATOM 714 O O . SER A 1 90 ? 15.251 -9.618 -8.046 1.00 87.06 90 SER A O 1
ATOM 716 N N . ILE A 1 91 ? 13.580 -9.882 -6.557 1.00 90.44 91 ILE A N 1
ATOM 717 C CA . ILE A 1 91 ? 12.840 -8.671 -6.908 1.00 90.44 91 ILE A CA 1
ATOM 718 C C . ILE A 1 91 ? 12.681 -7.832 -5.649 1.00 90.44 91 ILE A C 1
ATOM 720 O O . ILE A 1 91 ? 12.140 -8.298 -4.647 1.00 90.44 91 ILE A O 1
ATOM 724 N N . THR A 1 92 ? 13.122 -6.581 -5.713 1.00 92.31 92 THR A N 1
ATOM 725 C CA . THR A 1 92 ? 12.833 -5.596 -4.672 1.00 92.31 92 THR A CA 1
ATOM 726 C C . THR A 1 92 ? 11.484 -4.957 -4.952 1.00 92.31 92 THR A C 1
ATOM 728 O O . THR A 1 92 ? 11.260 -4.403 -6.029 1.00 92.31 92 THR A O 1
ATOM 731 N N . LEU A 1 93 ? 10.596 -5.030 -3.972 1.00 94.12 93 LEU A N 1
ATOM 732 C CA . LEU A 1 93 ? 9.297 -4.385 -4.011 1.00 94.12 93 LEU A CA 1
ATOM 733 C C . LEU A 1 93 ? 9.448 -2.888 -3.744 1.00 94.12 93 LEU A C 1
ATOM 735 O O . LEU A 1 93 ? 10.188 -2.472 -2.850 1.00 94.12 93 LEU A O 1
ATOM 739 N N . ARG A 1 94 ? 8.750 -2.065 -4.526 1.00 95.19 94 ARG A N 1
ATOM 740 C CA . ARG A 1 94 ? 8.805 -0.602 -4.413 1.00 95.19 94 ARG A CA 1
ATOM 741 C C . ARG A 1 94 ? 7.410 -0.024 -4.323 1.00 95.19 94 ARG A C 1
ATOM 743 O O . ARG A 1 94 ? 6.498 -0.504 -4.981 1.00 95.19 94 ARG A O 1
ATOM 750 N N . VAL A 1 95 ? 7.263 1.025 -3.527 1.00 95.81 95 VAL A N 1
ATOM 751 C CA . VAL A 1 95 ? 6.007 1.768 -3.446 1.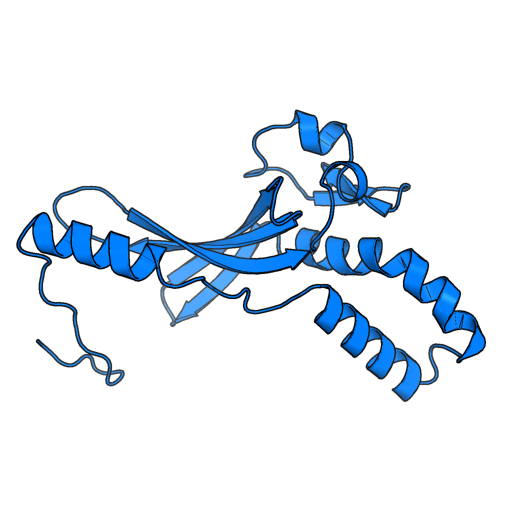00 95.81 95 VAL A CA 1
ATOM 752 C C . VAL A 1 95 ? 6.009 2.798 -4.565 1.00 95.81 95 VAL A C 1
ATOM 754 O O . VAL A 1 95 ? 7.015 3.462 -4.805 1.00 95.81 95 VAL A O 1
ATOM 757 N N . SER A 1 96 ? 4.878 2.906 -5.242 1.00 93.94 96 SER A N 1
ATOM 758 C CA . SER A 1 96 ? 4.563 3.888 -6.263 1.00 93.94 96 SER A CA 1
ATOM 759 C C . SER A 1 96 ? 3.312 4.646 -5.832 1.00 93.94 96 SER A C 1
ATOM 761 O O . SER A 1 96 ? 2.393 4.066 -5.250 1.00 93.94 96 SER A O 1
ATOM 763 N N . LEU A 1 97 ? 3.289 5.946 -6.112 1.00 94.50 97 LEU A N 1
ATOM 764 C CA . LEU A 1 97 ? 2.164 6.823 -5.809 1.00 94.50 97 LEU A CA 1
ATOM 765 C C . LEU A 1 97 ? 1.468 7.180 -7.121 1.00 94.50 97 LEU A C 1
ATOM 767 O O . LEU A 1 97 ? 2.068 7.805 -7.996 1.00 94.50 97 LEU A O 1
ATOM 771 N N . SER A 1 98 ? 0.206 6.787 -7.253 1.00 90.50 98 SER A N 1
ATOM 772 C CA . SER A 1 98 ? -0.630 7.062 -8.418 1.00 90.50 98 SER A CA 1
ATOM 773 C C . SER A 1 98 ? -1.833 7.896 -8.005 1.00 90.50 98 SER A C 1
ATOM 775 O O . SER A 1 98 ? -2.478 7.618 -6.997 1.00 90.50 98 SER A O 1
ATOM 777 N N . LYS A 1 99 ? -2.167 8.919 -8.796 1.00 87.56 99 LYS A N 1
ATOM 778 C CA . LYS A 1 99 ? -3.374 9.724 -8.550 1.00 87.56 99 LYS A CA 1
ATOM 779 C C . LYS A 1 99 ? -4.657 8.916 -8.741 1.00 87.56 99 LYS A C 1
ATOM 781 O O . LYS A 1 99 ? -5.645 9.211 -8.078 1.00 87.56 99 LYS A O 1
ATOM 786 N N . ASP A 1 100 ? -4.617 7.921 -9.623 1.00 86.56 100 ASP A N 1
ATOM 787 C CA . ASP A 1 100 ? -5.786 7.123 -9.986 1.00 86.56 100 ASP A CA 1
ATOM 788 C C . ASP A 1 100 ? -5.926 5.882 -9.093 1.00 86.56 100 ASP A C 1
ATOM 790 O O . ASP A 1 100 ? -7.035 5.517 -8.711 1.00 86.56 100 ASP A O 1
ATOM 794 N N . GLU A 1 101 ? -4.805 5.251 -8.722 1.00 86.12 101 GLU A N 1
ATOM 795 C CA . GLU A 1 101 ? -4.803 3.983 -7.969 1.00 86.12 101 GLU A CA 1
ATOM 796 C C . GLU A 1 101 ? -4.510 4.148 -6.468 1.00 86.12 101 GLU A C 1
ATOM 798 O O . GLU A 1 101 ? -4.790 3.241 -5.686 1.00 86.12 101 GLU A O 1
ATOM 803 N N . GLY A 1 102 ? -3.974 5.296 -6.042 1.00 93.62 102 GLY A N 1
ATOM 804 C CA . GLY A 1 102 ? -3.529 5.528 -4.669 1.00 93.62 102 GLY A CA 1
ATOM 805 C C . GLY A 1 102 ? -2.099 5.039 -4.428 1.00 93.62 102 GLY A C 1
ATOM 806 O O . GLY A 1 102 ? -1.174 5.390 -5.165 1.00 93.62 102 GLY A O 1
ATOM 807 N N . VAL A 1 103 ? -1.898 4.264 -3.361 1.00 96.00 103 VAL A N 1
ATOM 808 C CA . VAL A 1 103 ? -0.580 3.722 -2.991 1.00 96.00 103 VAL A CA 1
ATOM 809 C C . VAL A 1 103 ? -0.468 2.288 -3.492 1.00 96.00 103 VAL A C 1
ATOM 811 O O . VAL A 1 103 ? -1.187 1.408 -3.018 1.00 96.00 103 VAL A O 1
ATOM 814 N N . THR A 1 104 ? 0.474 2.035 -4.397 1.00 95.31 104 THR A N 1
ATOM 815 C CA . THR A 1 104 ? 0.665 0.715 -5.011 1.00 95.31 104 THR A CA 1
ATOM 816 C C . THR A 1 104 ? 2.065 0.188 -4.718 1.00 95.31 104 THR A C 1
ATOM 818 O O . THR A 1 104 ? 3.053 0.896 -4.872 1.00 95.31 104 THR A O 1
ATOM 821 N N . VAL A 1 105 ? 2.183 -1.076 -4.324 1.00 95.25 105 VAL A N 1
ATOM 822 C CA . VAL A 1 105 ? 3.462 -1.787 -4.228 1.00 95.25 105 VAL A CA 1
ATOM 823 C C . VAL A 1 105 ? 3.689 -2.545 -5.528 1.00 95.25 105 VAL A C 1
ATOM 825 O O . VAL A 1 105 ? 2.903 -3.421 -5.877 1.00 95.25 105 VAL A O 1
ATOM 828 N N . MET A 1 106 ? 4.780 -2.247 -6.220 1.00 93.38 106 MET A N 1
ATOM 829 C CA . MET A 1 106 ? 5.154 -2.825 -7.505 1.00 93.38 106 MET A CA 1
ATOM 830 C C . MET A 1 106 ? 6.286 -3.842 -7.341 1.00 93.38 106 MET A C 1
ATOM 832 O O . MET A 1 106 ? 7.267 -3.593 -6.638 1.00 93.38 106 MET A O 1
ATOM 836 N N . ALA A 1 107 ? 6.180 -4.959 -8.054 1.00 91.12 107 ALA A N 1
ATOM 837 C CA . ALA A 1 107 ? 7.283 -5.870 -8.332 1.00 91.12 107 ALA A CA 1
ATOM 838 C C . ALA A 1 107 ? 7.771 -5.622 -9.760 1.00 91.12 107 ALA A C 1
ATOM 840 O O . ALA A 1 107 ? 6.995 -5.776 -10.700 1.00 91.12 107 ALA A O 1
ATOM 841 N N . ALA A 1 108 ? 9.042 -5.254 -9.929 1.00 86.75 108 ALA A N 1
ATOM 842 C CA . ALA A 1 108 ? 9.644 -5.044 -11.244 1.00 86.75 108 ALA A CA 1
ATOM 843 C C . ALA A 1 108 ? 10.688 -6.128 -11.540 1.00 86.75 108 ALA A C 1
ATOM 845 O O . ALA A 1 108 ? 11.731 -6.186 -10.887 1.00 86.75 108 ALA A O 1
ATOM 846 N N . ALA A 1 109 ? 10.422 -6.982 -12.529 1.00 79.31 109 ALA A N 1
ATOM 847 C CA . ALA A 1 109 ? 11.346 -8.022 -12.972 1.00 79.31 109 ALA A CA 1
ATOM 848 C C . ALA A 1 109 ? 12.046 -7.607 -14.278 1.00 79.31 109 ALA A C 1
ATOM 850 O O . ALA A 1 109 ? 11.376 -7.153 -15.208 1.00 79.31 109 ALA A O 1
ATOM 851 N N . PRO A 1 110 ? 13.374 -7.771 -14.398 1.00 70.62 110 PRO A N 1
ATOM 852 C CA . PRO A 1 110 ? 14.060 -7.525 -15.658 1.00 70.62 110 PRO A CA 1
ATOM 853 C C . PRO A 1 110 ? 13.769 -8.657 -16.651 1.00 70.62 110 PRO A C 1
ATOM 855 O O . PRO A 1 110 ? 14.005 -9.828 -16.350 1.00 70.62 110 PRO A O 1
ATOM 858 N N . THR A 1 111 ? 13.348 -8.320 -17.867 1.00 67.25 111 THR A N 1
ATOM 859 C CA . THR A 1 111 ? 13.360 -9.249 -19.002 1.00 67.25 111 THR A CA 1
ATOM 860 C C . THR A 1 111 ? 14.584 -8.976 -19.858 1.00 67.25 111 THR A C 1
ATOM 862 O O . THR A 1 111 ? 14.834 -7.849 -20.287 1.00 67.25 111 THR A O 1
ATOM 865 N N . ARG A 1 112 ? 15.398 -10.012 -20.078 1.00 57.34 112 ARG A N 1
ATOM 866 C CA . ARG A 1 112 ? 16.559 -9.922 -20.965 1.00 57.34 112 ARG A CA 1
ATOM 867 C C . ARG A 1 112 ? 16.107 -10.089 -22.411 1.00 57.34 112 ARG A C 1
ATOM 869 O O . ARG A 1 112 ? 15.787 -11.204 -22.807 1.00 57.34 112 ARG A O 1
ATOM 876 N N . GLU A 1 113 ? 16.213 -9.021 -23.193 1.00 53.41 113 GLU A N 1
ATOM 877 C CA . GLU A 1 113 ? 16.213 -9.076 -24.658 1.00 53.41 113 GLU A CA 1
ATOM 878 C C . GLU A 1 113 ? 17.604 -8.700 -25.195 1.00 53.41 113 GLU A C 1
ATOM 880 O O . GLU A 1 113 ? 17.954 -7.525 -25.330 1.00 53.41 113 GLU A O 1
ATOM 885 N N . PRO A 1 114 ? 18.472 -9.682 -25.494 1.00 46.34 114 PRO A N 1
ATOM 886 C CA . PRO A 1 114 ? 19.629 -9.432 -26.345 1.00 46.34 114 PRO A CA 1
ATOM 887 C C . PRO A 1 114 ? 19.125 -9.142 -27.772 1.00 46.34 114 PRO A C 1
ATOM 889 O O . PRO A 1 114 ? 18.353 -9.954 -28.280 1.00 46.34 114 PRO A O 1
ATOM 892 N N . PRO A 1 115 ? 19.548 -8.058 -28.458 1.00 58.03 115 PRO A N 1
ATOM 893 C CA . PRO A 1 115 ? 20.672 -7.165 -28.165 1.00 58.03 115 PRO A CA 1
ATOM 894 C C . PRO A 1 115 ? 20.278 -5.743 -27.702 1.00 58.03 115 PRO A C 1
ATOM 896 O O . PRO A 1 115 ? 21.129 -4.853 -27.720 1.00 58.03 115 PRO A O 1
ATOM 899 N N . LYS A 1 116 ? 19.022 -5.473 -27.319 1.00 55.75 116 LYS A N 1
ATOM 900 C CA . LYS A 1 116 ? 18.526 -4.102 -27.109 1.00 55.75 116 LYS A CA 1
ATOM 901 C C . LYS A 1 116 ? 17.735 -3.964 -25.805 1.00 55.75 116 LYS A C 1
ATOM 903 O O . LYS A 1 116 ? 16.598 -4.381 -25.736 1.00 55.75 116 LYS A O 1
ATOM 908 N N . LYS A 1 117 ? 18.338 -3.237 -24.851 1.00 59.00 117 LYS A N 1
ATOM 909 C CA . LYS A 1 117 ? 17.758 -2.688 -23.605 1.00 59.00 117 LYS A CA 1
ATOM 910 C C . LYS A 1 117 ? 17.181 -3.724 -22.621 1.00 59.00 117 LYS A C 1
ATOM 912 O O . LYS A 1 117 ? 16.623 -4.748 -22.973 1.00 59.00 117 LYS A O 1
ATOM 917 N N . VAL A 1 118 ? 17.363 -3.455 -21.327 1.00 63.59 118 VAL A N 1
ATOM 918 C CA . VAL A 1 118 ? 16.673 -4.210 -20.273 1.00 63.59 118 VAL A CA 1
ATOM 919 C C . VAL A 1 118 ? 15.288 -3.601 -20.135 1.00 63.59 118 VAL A C 1
ATOM 921 O O . VAL A 1 118 ? 15.165 -2.466 -19.673 1.00 63.59 118 VAL A O 1
ATOM 924 N N . THR A 1 119 ? 14.267 -4.339 -20.548 1.00 66.06 119 THR A N 1
ATOM 925 C CA . THR A 1 119 ? 12.872 -3.974 -20.296 1.00 66.06 119 THR A CA 1
ATOM 926 C C . THR A 1 119 ? 12.493 -4.487 -18.910 1.00 66.06 119 THR A C 1
ATOM 928 O O . THR A 1 119 ? 12.871 -5.596 -18.524 1.00 66.06 119 THR A O 1
ATOM 931 N N . PHE A 1 120 ? 11.804 -3.666 -18.121 1.00 69.12 120 PHE A N 1
ATOM 932 C CA . PHE A 1 120 ? 11.323 -4.058 -16.799 1.00 69.12 120 PHE A CA 1
ATOM 933 C C . PHE A 1 120 ? 9.825 -4.284 -16.857 1.00 69.12 120 PHE A C 1
ATOM 935 O O . PHE A 1 120 ? 9.068 -3.411 -17.271 1.00 69.12 120 PHE A O 1
ATOM 942 N N . TRP A 1 121 ? 9.415 -5.455 -16.398 1.00 74.88 121 TRP A N 1
ATOM 943 C CA . TRP A 1 121 ? 8.022 -5.829 -16.267 1.00 74.88 121 TRP A CA 1
ATOM 944 C C . TRP A 1 121 ? 7.584 -5.512 -14.854 1.00 74.88 121 TRP A C 1
ATOM 946 O O . TRP A 1 121 ? 8.010 -6.179 -13.910 1.00 74.88 121 TRP A O 1
ATOM 956 N N . ALA A 1 122 ? 6.785 -4.459 -14.717 1.00 82.75 122 ALA A N 1
ATOM 957 C CA . ALA A 1 122 ? 6.238 -4.035 -13.442 1.00 82.75 122 ALA A CA 1
ATOM 958 C C . ALA A 1 122 ? 4.822 -4.593 -13.276 1.00 82.75 122 ALA A C 1
ATOM 960 O O . ALA A 1 122 ? 3.962 -4.372 -14.124 1.00 82.75 122 ALA A O 1
ATOM 961 N N . SER A 1 123 ? 4.581 -5.297 -12.173 1.00 86.19 123 SER A N 1
ATOM 962 C CA . SER A 1 123 ? 3.254 -5.771 -11.786 1.00 86.19 123 SER A CA 1
ATOM 963 C C . SER A 1 123 ? 2.886 -5.217 -10.412 1.00 86.19 123 SER A C 1
ATOM 965 O O . SER A 1 123 ? 3.722 -5.278 -9.501 1.00 86.19 123 SER A O 1
ATOM 967 N N . PRO A 1 124 ? 1.656 -4.714 -10.218 1.00 90.69 124 PRO A N 1
ATOM 968 C CA . PRO A 1 124 ? 1.159 -4.378 -8.896 1.00 90.69 124 PRO A CA 1
ATOM 969 C C . PRO A 1 124 ? 1.020 -5.653 -8.055 1.00 90.69 124 PRO A C 1
ATOM 971 O O . PRO A 1 124 ? 0.446 -6.656 -8.481 1.00 90.69 124 PRO A O 1
ATOM 974 N N . MET A 1 125 ? 1.573 -5.621 -6.850 1.00 92.88 125 MET A N 1
ATOM 975 C CA . MET A 1 125 ? 1.505 -6.698 -5.862 1.00 92.88 125 MET A CA 1
ATOM 976 C C . MET A 1 125 ? 0.471 -6.395 -4.786 1.00 92.88 125 MET A C 1
ATOM 978 O O . MET A 1 125 ? -0.232 -7.297 -4.342 1.00 92.88 125 MET A O 1
ATOM 982 N N . TYR A 1 126 ? 0.377 -5.135 -4.375 1.00 95.44 126 TYR A N 1
ATOM 983 C CA . TYR A 1 126 ? -0.542 -4.682 -3.341 1.00 95.44 126 TYR A CA 1
ATOM 984 C C . TYR A 1 126 ? -1.009 -3.266 -3.650 1.00 95.44 126 TYR A C 1
ATOM 986 O O . TYR A 1 126 ? -0.217 -2.464 -4.139 1.00 95.44 126 TYR A O 1
ATOM 994 N N . VAL A 1 127 ? -2.273 -2.959 -3.372 1.00 95.69 127 VAL A N 1
ATOM 995 C CA . VAL A 1 127 ? -2.842 -1.628 -3.599 1.00 95.69 127 VAL A CA 1
ATOM 996 C C . VAL A 1 127 ? -3.642 -1.166 -2.388 1.00 95.69 127 VAL A C 1
ATOM 998 O O . VAL A 1 127 ? -4.368 -1.941 -1.766 1.00 95.69 127 VAL A O 1
ATOM 1001 N N . VAL A 1 128 ? -3.498 0.116 -2.062 1.00 96.31 128 VAL A N 1
ATOM 1002 C CA . VAL A 1 128 ? -4.347 0.845 -1.124 1.00 96.31 128 VAL A CA 1
ATOM 1003 C C . VAL A 1 128 ? -5.004 1.978 -1.897 1.00 96.31 128 VAL A C 1
ATOM 1005 O O . VAL A 1 128 ? -4.373 2.992 -2.201 1.00 96.31 128 VAL A O 1
ATOM 1008 N N . THR A 1 129 ? -6.282 1.792 -2.216 1.00 94.56 129 THR A N 1
ATOM 1009 C CA . THR A 1 129 ? -7.054 2.754 -3.002 1.00 94.56 129 THR A CA 1
ATOM 1010 C C . THR A 1 129 ? -7.471 3.950 -2.155 1.00 94.56 129 THR A C 1
ATOM 1012 O O . THR A 1 129 ? -7.990 3.789 -1.046 1.00 94.56 129 THR A O 1
ATOM 1015 N N . GLY A 1 130 ? -7.316 5.150 -2.701 1.00 93.62 130 GLY A N 1
ATOM 1016 C CA . GLY A 1 130 ? -7.728 6.392 -2.058 1.00 93.62 130 GLY A CA 1
ATOM 1017 C C . GLY A 1 130 ? -7.002 7.590 -2.651 1.00 93.62 130 GLY A C 1
ATOM 1018 O O . GLY A 1 130 ? -6.084 7.440 -3.457 1.00 93.62 130 GLY A O 1
ATOM 1019 N N . ARG A 1 131 ? -7.413 8.794 -2.250 1.00 95.00 131 ARG A N 1
ATOM 1020 C CA . ARG A 1 131 ? -6.731 10.018 -2.679 1.00 95.00 131 ARG A CA 1
ATOM 1021 C C . ARG A 1 131 ? -5.369 10.111 -2.007 1.00 95.00 131 ARG A C 1
ATOM 1023 O O . ARG A 1 131 ? -5.252 9.883 -0.803 1.00 95.00 131 ARG A O 1
ATOM 1030 N N . LEU A 1 132 ? -4.344 10.489 -2.765 1.00 95.38 132 LEU A N 1
ATOM 1031 C CA . LEU A 1 132 ? -2.979 10.580 -2.245 1.00 95.38 132 LEU A CA 1
ATOM 1032 C C . LEU A 1 132 ? -2.875 11.548 -1.061 1.00 95.38 132 LEU A C 1
ATOM 1034 O O . LEU A 1 132 ? -2.151 11.279 -0.112 1.00 95.38 132 LEU A O 1
ATOM 1038 N N . GLU A 1 133 ? -3.648 12.629 -1.060 1.00 95.00 133 GLU A N 1
ATOM 1039 C CA . GLU A 1 133 ? -3.678 13.614 0.023 1.00 95.00 133 GLU A CA 1
ATOM 1040 C C . GLU A 1 133 ? -4.284 13.055 1.321 1.00 95.00 133 GLU A C 1
ATOM 1042 O O . GLU A 1 133 ? -4.021 13.573 2.407 1.00 95.00 133 GLU A O 1
ATOM 1047 N N . GLU A 1 134 ? -5.097 12.002 1.228 1.00 95.25 134 GLU A N 1
ATOM 1048 C CA . GLU A 1 134 ? -5.684 11.300 2.373 1.00 95.25 134 GLU A CA 1
ATOM 1049 C C . GLU A 1 134 ? -4.757 10.196 2.891 1.00 95.25 134 GLU A C 1
ATOM 1051 O O . GLU A 1 134 ? -4.768 9.907 4.086 1.00 95.25 134 GLU A O 1
ATOM 1056 N N . LEU A 1 135 ? -3.943 9.606 2.010 1.00 96.38 135 LEU A N 1
ATOM 1057 C CA . LEU A 1 135 ? -3.085 8.459 2.311 1.00 96.38 135 LEU A CA 1
ATOM 1058 C C . LEU A 1 135 ? -1.637 8.832 2.653 1.00 96.38 135 LEU A C 1
ATOM 1060 O O . LEU A 1 135 ? -0.968 8.078 3.356 1.00 96.38 135 LEU A O 1
ATOM 1064 N N . CYS A 1 136 ? -1.135 9.963 2.162 1.00 96.69 136 CYS A N 1
ATOM 1065 C CA . CYS A 1 136 ? 0.279 10.329 2.225 1.00 96.69 136 CYS A CA 1
ATOM 1066 C C . CYS A 1 136 ? 0.493 11.682 2.909 1.00 96.69 136 CYS A C 1
ATOM 1068 O O . CYS A 1 136 ? -0.304 12.613 2.768 1.00 96.69 136 CYS A O 1
ATOM 1070 N N . SER A 1 137 ? 1.606 11.806 3.632 1.00 96.19 137 SER A N 1
ATOM 1071 C CA . SER A 1 137 ? 2.048 13.074 4.205 1.00 96.19 137 SER A CA 1
ATOM 1072 C C . SER A 1 137 ? 2.538 14.030 3.109 1.00 96.19 137 SER A C 1
ATOM 1074 O O . SER A 1 137 ? 3.022 13.613 2.054 1.00 96.19 137 SER A O 1
ATOM 1076 N N . ASN A 1 138 ? 2.478 15.339 3.369 1.00 94.81 138 ASN A N 1
ATOM 1077 C CA . ASN A 1 138 ? 2.999 16.341 2.428 1.00 94.81 138 ASN A CA 1
ATOM 1078 C C . ASN A 1 138 ? 4.505 16.170 2.171 1.00 94.81 138 ASN A C 1
ATOM 1080 O O . ASN A 1 138 ? 4.970 16.446 1.068 1.00 94.81 138 ASN A O 1
ATOM 1084 N N . ALA A 1 139 ? 5.257 15.704 3.174 1.00 92.81 139 ALA A N 1
ATOM 1085 C CA . ALA A 1 139 ? 6.684 15.425 3.037 1.00 92.81 139 ALA A CA 1
ATOM 1086 C C . ALA A 1 139 ? 6.933 14.303 2.019 1.00 92.81 139 ALA A C 1
ATOM 1088 O O . ALA A 1 139 ? 7.765 14.458 1.128 1.00 92.81 139 ALA A O 1
ATOM 1089 N N . LEU A 1 140 ? 6.154 13.218 2.096 1.00 94.44 140 LEU A N 1
ATOM 1090 C CA . LEU A 1 140 ? 6.233 12.112 1.145 1.00 94.44 140 LEU A CA 1
ATOM 1091 C C . LEU A 1 140 ? 5.853 12.554 -0.274 1.00 94.44 140 LEU A C 1
ATOM 1093 O O . LEU A 1 140 ? 6.564 12.244 -1.228 1.00 94.44 140 LEU A O 1
ATOM 1097 N N . LEU A 1 141 ? 4.771 13.326 -0.417 1.00 93.38 141 LEU A N 1
ATOM 1098 C CA . LEU A 1 141 ? 4.324 13.837 -1.719 1.00 93.38 141 LEU A CA 1
ATOM 1099 C C . LEU A 1 141 ? 5.343 14.792 -2.364 1.00 93.38 141 LEU A C 1
ATOM 1101 O O . LEU A 1 141 ? 5.441 14.848 -3.588 1.00 93.38 141 LEU A O 1
ATOM 1105 N N . ALA A 1 142 ? 6.122 15.516 -1.555 1.00 92.44 142 ALA A N 1
ATOM 1106 C CA . ALA A 1 142 ? 7.167 16.421 -2.026 1.00 92.44 142 ALA A CA 1
ATOM 1107 C C . ALA A 1 142 ? 8.503 15.722 -2.351 1.00 92.44 142 ALA A C 1
ATOM 1109 O O . ALA A 1 142 ? 9.305 16.276 -3.102 1.00 92.44 142 ALA A O 1
ATOM 1110 N N . ALA A 1 143 ? 8.755 14.521 -1.816 1.00 87.75 143 ALA A N 1
ATOM 1111 C CA . ALA A 1 143 ? 10.040 13.822 -1.936 1.00 87.75 143 ALA A CA 1
ATOM 1112 C C . ALA A 1 143 ? 10.371 13.365 -3.372 1.00 87.75 143 ALA A C 1
ATOM 1114 O O . ALA A 1 143 ? 11.539 13.216 -3.738 1.00 87.75 143 ALA A O 1
ATOM 1115 N N . GLY A 1 144 ? 9.352 13.154 -4.209 1.00 79.62 144 GLY A N 1
ATOM 1116 C CA . GLY A 1 144 ? 9.500 12.764 -5.611 1.00 79.62 144 GLY A CA 1
ATOM 1117 C C . GLY A 1 144 ? 9.927 11.304 -5.803 1.00 79.62 144 GLY A C 1
ATOM 1118 O O . GLY A 1 144 ? 9.129 10.500 -6.277 1.00 79.62 144 GLY A O 1
ATOM 1119 N N . LYS A 1 145 ? 11.177 10.950 -5.469 1.00 83.31 145 LYS A N 1
ATOM 1120 C CA . LYS A 1 145 ? 11.703 9.577 -5.604 1.00 83.31 145 LYS A CA 1
ATOM 1121 C C . LYS A 1 145 ? 11.746 8.861 -4.260 1.00 83.31 145 LYS A C 1
ATOM 1123 O O . LYS A 1 145 ? 12.339 9.366 -3.314 1.00 83.31 145 LYS A O 1
ATOM 1128 N N . LEU A 1 146 ? 11.185 7.653 -4.221 1.00 89.38 146 LEU A N 1
ATOM 1129 C CA . LEU A 1 146 ? 11.078 6.838 -3.006 1.00 89.38 146 LEU A CA 1
ATOM 1130 C C . LEU A 1 146 ? 12.113 5.707 -2.928 1.00 89.38 146 LEU A C 1
ATOM 1132 O O . LEU A 1 146 ? 12.176 5.020 -1.923 1.00 89.38 146 LEU A O 1
ATOM 1136 N N . ASP A 1 147 ? 12.944 5.507 -3.955 1.00 83.62 147 ASP A N 1
ATOM 1137 C CA . ASP A 1 147 ? 13.775 4.298 -4.118 1.00 83.62 147 ASP A CA 1
ATOM 1138 C C . ASP A 1 147 ? 14.740 3.986 -2.958 1.00 83.62 147 ASP A C 1
ATOM 1140 O O . ASP A 1 147 ? 15.164 2.841 -2.802 1.00 83.62 147 ASP A O 1
ATOM 1144 N N . ALA A 1 148 ? 15.131 4.987 -2.172 1.00 82.38 148 ALA A N 1
ATOM 1145 C CA . ALA A 1 148 ? 16.035 4.828 -1.031 1.00 82.38 148 ALA A CA 1
ATOM 1146 C C . ALA A 1 148 ? 15.410 5.280 0.297 1.00 82.38 148 ALA A C 1
ATOM 1148 O O . ALA A 1 148 ? 16.094 5.255 1.315 1.00 82.38 148 ALA A O 1
ATOM 1149 N N . ALA A 1 149 ? 14.149 5.719 0.282 1.00 90.75 149 ALA A N 1
ATOM 1150 C CA . ALA A 1 149 ? 13.476 6.173 1.486 1.00 90.75 149 ALA A CA 1
ATOM 1151 C C . ALA A 1 149 ? 13.041 4.969 2.326 1.00 90.75 149 ALA A C 1
ATOM 1153 O O . ALA A 1 149 ? 12.650 3.925 1.798 1.00 90.75 149 ALA A O 1
ATOM 1154 N N . GLU A 1 150 ? 13.086 5.127 3.641 1.00 93.75 150 GLU A N 1
ATOM 1155 C CA . GLU A 1 150 ? 12.338 4.260 4.539 1.00 93.75 150 GLU A CA 1
ATOM 1156 C C . GLU A 1 150 ? 10.954 4.872 4.737 1.00 93.75 150 GLU A C 1
ATOM 1158 O O . GLU A 1 150 ? 10.805 6.095 4.800 1.00 93.75 150 GLU A O 1
ATOM 1163 N N . LEU A 1 151 ? 9.932 4.019 4.751 1.00 96.56 151 LEU A N 1
ATOM 1164 C CA . LEU A 1 151 ? 8.546 4.445 4.870 1.00 96.56 151 LEU A CA 1
ATOM 1165 C C . LEU A 1 151 ? 7.981 3.989 6.206 1.00 96.56 151 LEU A C 1
ATOM 1167 O O . LEU A 1 151 ? 8.202 2.856 6.631 1.00 96.56 151 LEU A O 1
ATOM 1171 N N . GLU A 1 152 ? 7.179 4.849 6.819 1.00 96.69 152 GLU A N 1
ATOM 1172 C CA . GLU A 1 152 ? 6.438 4.531 8.034 1.00 96.69 152 GLU A CA 1
ATOM 1173 C C . GLU A 1 152 ? 5.054 5.178 8.046 1.00 96.69 152 GLU A C 1
ATOM 1175 O O . GLU A 1 152 ? 4.682 5.930 7.141 1.00 96.69 152 GLU A O 1
ATOM 1180 N N . ILE A 1 153 ? 4.280 4.871 9.088 1.00 97.25 153 ILE A N 1
ATOM 1181 C CA . ILE A 1 153 ? 2.993 5.513 9.344 1.00 97.25 153 ILE A CA 1
ATOM 1182 C C . ILE A 1 153 ? 3.198 6.634 10.352 1.00 97.25 153 ILE A C 1
ATOM 1184 O O . ILE A 1 153 ? 3.553 6.385 11.503 1.00 97.25 153 ILE A O 1
ATOM 1188 N N . GLY A 1 154 ? 2.962 7.862 9.900 1.00 94.38 154 GLY A N 1
ATOM 1189 C CA . GLY A 1 154 ? 3.041 9.058 10.719 1.00 94.38 154 GLY A CA 1
ATOM 1190 C C . GLY A 1 154 ? 1.911 9.148 11.754 1.00 94.38 154 GLY A C 1
ATOM 1191 O O . GLY A 1 154 ? 0.939 8.387 11.716 1.00 94.38 154 GLY A O 1
ATOM 1192 N N . PRO A 1 155 ? 1.990 10.126 12.673 1.00 92.81 155 PRO A N 1
ATOM 1193 C CA . PRO A 1 155 ? 0.996 10.318 13.734 1.00 92.81 155 PRO A CA 1
ATOM 1194 C C . PRO A 1 155 ? -0.395 10.710 13.210 1.00 92.81 155 PRO A C 1
ATOM 1196 O O . PRO A 1 155 ? -1.382 10.609 13.934 1.00 92.81 155 PRO A O 1
ATOM 1199 N N . ASP A 1 156 ? -0.485 11.159 11.959 1.00 93.12 156 ASP A N 1
ATOM 1200 C CA . ASP A 1 156 ? -1.726 11.481 11.256 1.00 93.12 156 ASP A CA 1
ATOM 1201 C C . ASP A 1 156 ? -2.337 10.272 10.524 1.00 93.12 156 ASP A C 1
ATOM 1203 O O . ASP A 1 156 ? -3.287 10.441 9.759 1.00 93.12 156 ASP A O 1
ATOM 1207 N N . ASN A 1 157 ? -1.824 9.059 10.774 1.00 94.38 157 ASN A N 1
ATOM 1208 C CA . ASN A 1 157 ? -2.219 7.812 10.115 1.00 94.38 157 ASN A CA 1
ATOM 1209 C C . ASN A 1 157 ? -1.957 7.792 8.600 1.00 94.38 157 ASN A C 1
ATOM 1211 O O . ASN A 1 157 ? -2.590 7.020 7.874 1.00 94.38 157 ASN A O 1
ATOM 1215 N N . LYS A 1 158 ? -1.021 8.619 8.122 1.00 96.38 158 LYS A N 1
ATOM 1216 C CA . LYS A 1 158 ? -0.606 8.658 6.719 1.00 96.38 158 LYS A CA 1
ATOM 1217 C C . LYS A 1 158 ? 0.775 8.060 6.526 1.00 96.38 158 LYS A C 1
ATOM 1219 O O . LYS A 1 158 ? 1.602 8.040 7.432 1.00 96.38 158 LYS A O 1
ATOM 1224 N N . LEU A 1 159 ? 1.032 7.602 5.310 1.00 97.12 159 LEU A N 1
ATOM 1225 C CA . LEU A 1 159 ? 2.348 7.149 4.893 1.00 97.12 159 LEU A CA 1
ATOM 1226 C C . LEU A 1 159 ? 3.306 8.345 4.817 1.00 97.12 159 LEU A C 1
ATOM 1228 O O . LEU A 1 159 ? 2.981 9.366 4.203 1.00 97.12 159 LEU A O 1
ATOM 1232 N N . THR A 1 160 ? 4.485 8.218 5.416 1.00 96.69 160 THR A N 1
ATOM 1233 C CA . THR A 1 160 ? 5.529 9.247 5.412 1.00 96.69 160 THR A CA 1
ATOM 1234 C C . THR A 1 160 ? 6.912 8.637 5.187 1.00 96.69 160 THR A C 1
ATOM 1236 O O . THR A 1 160 ? 7.080 7.424 5.299 1.00 96.69 160 THR A O 1
ATOM 1239 N N . ILE A 1 161 ? 7.883 9.482 4.837 1.00 94.81 161 ILE A N 1
ATOM 1240 C CA . ILE A 1 161 ? 9.310 9.129 4.833 1.00 94.81 161 ILE A CA 1
ATOM 1241 C C . ILE A 1 161 ? 9.916 9.322 6.228 1.00 94.81 161 ILE A C 1
ATOM 1243 O O . ILE A 1 161 ? 9.467 10.222 6.949 1.00 94.81 161 ILE A O 1
ATOM 1247 N N . ILE A 1 162 ? 10.925 8.510 6.552 1.00 89.00 162 ILE A N 1
ATOM 1248 C CA . ILE A 1 162 ? 11.816 8.653 7.719 1.00 89.00 162 ILE A CA 1
ATOM 1249 C C . ILE A 1 162 ? 13.067 9.448 7.330 1.00 89.00 162 ILE A C 1
ATOM 1251 O O . ILE A 1 162 ? 13.609 9.193 6.227 1.00 89.00 162 ILE A O 1
#

Sequence (162 aa):
MSRNQDGTYTLGSFSSEKDESIFDYLVSAFIPRSAFDGDKLFEDFCVVLKSRSLIKREEMDTLKTLRNAITLHVAAIMHNSVIIVNKHVSITLRVSLSKDEGVTVMAAAPTREPPKKVTFWASPMYVVTGRLEELCSNALLAAGKLDAAELEIGPDNKLTII

Radius of gyration: 19.58 Å; chains: 1; bounding box: 40×44×57 Å

Organism: NCBI:txid1107882